Protein AF-A0AAW8FY78-F1 (afdb_monomer_lite)

pLDDT: mean 87.67, std 11.53, range [54.94, 97.0]

Secondary structure (DSSP, 8-state):
-HHHHHHHHHHHHTT----EEES-SS-SSSEEE--S-SSSSS--S----EE-HHHHHHTGGG--GGGTT---EE-------

Structure (mmCIF, N/CA/C/O backbone):
data_AF-A0AAW8FY78-F1
#
_entry.id   AF-A0AAW8FY78-F1
#
loop_
_atom_site.group_PDB
_atom_site.id
_atom_site.type_symbol
_atom_site.label_atom_id
_atom_site.label_alt_id
_atom_site.label_comp_id
_atom_site.label_asym_id
_atom_site.label_entity_id
_atom_site.label_seq_id
_atom_site.pdbx_PDB_ins_code
_atom_site.Cartn_x
_atom_site.Cartn_y
_atom_site.Cartn_z
_atom_site.occupancy
_atom_site.B_iso_or_equiv
_atom_site.auth_seq_id
_atom_site.auth_comp_id
_atom_site.auth_asym_id
_atom_site.auth_atom_id
_atom_site.pdbx_PDB_model_num
ATOM 1 N N . MET A 1 1 ? -21.505 9.645 -40.384 1.00 54.94 1 MET A N 1
ATOM 2 C CA . MET A 1 1 ? -20.438 10.325 -39.614 1.00 54.94 1 MET A CA 1
ATOM 3 C C . MET A 1 1 ? -20.679 10.289 -38.102 1.00 54.94 1 MET A C 1
ATOM 5 O O . MET A 1 1 ? -19.819 9.791 -37.404 1.00 54.94 1 MET A O 1
ATOM 9 N N . LYS A 1 2 ? -21.837 10.697 -37.551 1.00 57.25 2 LYS A N 1
ATOM 10 C CA . LYS A 1 2 ? -22.072 10.628 -36.082 1.00 57.25 2 LYS A CA 1
ATOM 11 C C . LYS A 1 2 ? -21.973 9.209 -35.481 1.00 57.25 2 LYS A C 1
ATOM 13 O O . LYS A 1 2 ? -21.411 9.034 -34.409 1.00 57.25 2 LYS A O 1
ATOM 18 N N . LYS A 1 3 ? -22.469 8.189 -36.196 1.00 62.12 3 LYS A N 1
ATOM 19 C CA . LYS A 1 3 ? -22.466 6.785 -35.737 1.00 62.12 3 LYS A CA 1
ATOM 20 C C . LYS A 1 3 ? -21.070 6.138 -35.745 1.00 62.12 3 LYS A C 1
ATOM 22 O O . LYS A 1 3 ? -20.795 5.312 -34.889 1.00 62.12 3 LYS A O 1
ATOM 27 N N . THR A 1 4 ? -20.183 6.549 -36.657 1.00 70.06 4 THR A N 1
ATOM 28 C CA . THR A 1 4 ? -18.818 5.999 -36.771 1.00 70.06 4 THR A CA 1
ATOM 29 C C . THR A 1 4 ? -17.897 6.487 -35.651 1.00 70.06 4 THR A C 1
ATOM 31 O O . THR A 1 4 ? -17.068 5.720 -35.178 1.00 70.06 4 THR A O 1
ATOM 34 N N . PHE A 1 5 ? -18.082 7.720 -35.164 1.00 75.12 5 PHE A N 1
ATOM 35 C CA . PHE A 1 5 ? -17.367 8.215 -33.979 1.00 75.12 5 PHE A CA 1
ATOM 36 C C . PHE A 1 5 ? -17.770 7.472 -32.699 1.00 75.12 5 PHE A C 1
ATOM 38 O O . PHE A 1 5 ? -16.915 7.187 -31.865 1.00 75.12 5 PHE A O 1
ATOM 45 N N . LEU A 1 6 ? -19.050 7.108 -32.564 1.00 80.62 6 LEU A N 1
ATOM 46 C CA . LEU A 1 6 ? -19.539 6.345 -31.415 1.00 80.62 6 LEU A CA 1
ATOM 47 C C . LEU A 1 6 ? -18.912 4.941 -31.367 1.00 80.62 6 LEU A C 1
ATOM 49 O O . LEU A 1 6 ? -18.428 4.512 -30.323 1.00 80.62 6 LEU A O 1
ATOM 53 N N . SER A 1 7 ? -18.859 4.255 -32.513 1.00 77.00 7 SER A N 1
ATOM 54 C CA . SER A 1 7 ? -18.224 2.937 -32.632 1.00 77.00 7 SER A CA 1
ATOM 55 C C . SER A 1 7 ? -16.728 2.983 -32.309 1.00 77.00 7 SER A C 1
ATOM 57 O O . SER A 1 7 ? -16.234 2.117 -31.593 1.00 77.00 7 SER A O 1
ATOM 59 N N . ALA A 1 8 ? -16.015 4.014 -32.776 1.00 81.12 8 ALA A N 1
ATOM 60 C CA . ALA A 1 8 ? -14.596 4.196 -32.470 1.00 81.12 8 ALA A CA 1
ATOM 61 C C . ALA A 1 8 ? -14.346 4.443 -30.970 1.00 81.12 8 ALA A C 1
ATOM 63 O O . ALA A 1 8 ? -13.403 3.890 -30.407 1.00 81.12 8 ALA A O 1
ATOM 64 N N . GLY A 1 9 ? -15.215 5.215 -30.307 1.00 80.06 9 GLY A N 1
ATOM 65 C CA . GLY A 1 9 ? -15.128 5.465 -28.865 1.00 80.06 9 GLY A CA 1
ATOM 66 C C . GLY A 1 9 ? -15.324 4.205 -28.014 1.00 80.06 9 GLY A C 1
ATOM 67 O O . GLY A 1 9 ? -14.581 3.991 -27.059 1.00 80.06 9 GLY A O 1
ATOM 68 N N . ILE A 1 10 ? -16.266 3.332 -28.392 1.00 81.81 10 ILE A N 1
ATOM 69 C CA . ILE A 1 10 ? -16.501 2.054 -27.697 1.00 81.81 10 ILE A CA 1
ATOM 70 C C . ILE A 1 10 ? -15.287 1.129 -27.844 1.00 81.81 10 ILE A C 1
ATOM 72 O O . ILE A 1 10 ? -14.826 0.564 -26.854 1.00 81.81 10 ILE A O 1
ATOM 76 N N . ILE A 1 11 ? -14.719 1.019 -29.049 1.00 80.50 11 ILE A N 1
ATOM 77 C CA . ILE A 1 11 ? -13.530 0.186 -29.282 1.00 80.50 11 ILE A CA 1
ATOM 78 C C . ILE A 1 11 ? -12.342 0.702 -28.458 1.00 80.50 11 ILE A C 1
ATOM 80 O O . ILE A 1 11 ? -11.686 -0.086 -27.780 1.00 80.50 11 ILE A O 1
ATOM 84 N N . LEU A 1 12 ? -12.104 2.017 -28.430 1.00 77.69 12 LEU A N 1
ATOM 85 C CA . LEU A 1 12 ? -11.006 2.611 -27.660 1.00 77.69 12 LEU A CA 1
ATOM 86 C C . LEU A 1 12 ? -11.141 2.374 -26.143 1.00 77.69 12 LEU A C 1
ATOM 88 O O . LEU A 1 12 ? -10.139 2.151 -25.468 1.00 77.69 12 LEU A O 1
ATOM 92 N N . SER A 1 13 ? -12.367 2.354 -25.611 1.00 75.00 13 SER A N 1
ATOM 93 C CA . SER A 1 13 ? -12.619 2.082 -24.186 1.00 75.00 13 SER A CA 1
ATOM 94 C C . SER A 1 13 ? -12.293 0.647 -23.754 1.00 75.00 13 SER A C 1
ATOM 96 O O . SER A 1 13 ? -12.046 0.407 -22.579 1.00 75.00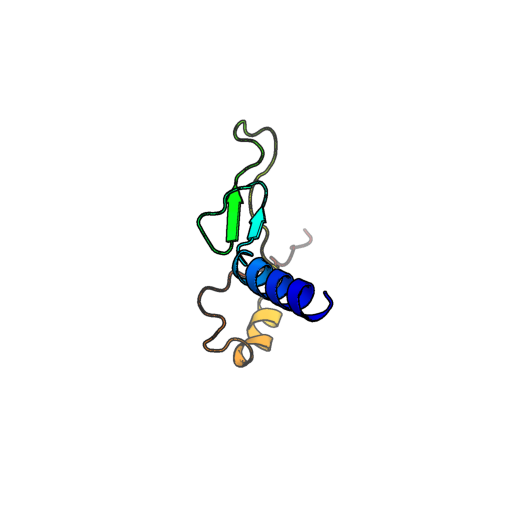 13 SER A O 1
ATOM 98 N N . SER A 1 14 ? -12.233 -0.306 -24.688 1.00 70.94 14 SER A N 1
ATOM 99 C CA . SER A 1 14 ? -11.848 -1.691 -24.381 1.00 70.94 14 SER A CA 1
ATOM 100 C C . SER A 1 14 ? -10.336 -1.880 -24.196 1.00 70.94 14 SER A C 1
ATOM 102 O O . SER A 1 14 ? -9.899 -2.929 -23.734 1.00 70.94 14 SER A O 1
ATOM 104 N N . LEU A 1 15 ? -9.537 -0.860 -24.539 1.00 71.38 15 LEU A N 1
ATOM 105 C CA . LEU A 1 15 ? -8.072 -0.908 -24.521 1.00 71.38 15 LEU A CA 1
ATOM 106 C C . LEU A 1 15 ? -7.447 -0.277 -23.265 1.00 71.38 15 LEU A C 1
ATOM 108 O O . LEU A 1 15 ? -6.226 -0.299 -23.118 1.00 71.38 15 LEU A O 1
ATOM 112 N N . VAL A 1 16 ? -8.248 0.304 -22.366 1.00 75.75 16 VAL A N 1
ATOM 113 C CA . VAL A 1 16 ? -7.752 0.914 -21.122 1.00 75.75 16 VAL A CA 1
ATOM 114 C C . VAL A 1 16 ? -7.688 -0.121 -20.002 1.00 75.75 16 VAL A C 1
ATOM 116 O O . VAL A 1 16 ? -8.704 -0.659 -19.570 1.00 75.75 16 VAL A O 1
ATOM 119 N N . TYR A 1 17 ? -6.481 -0.367 -19.498 1.00 79.62 17 TYR A N 1
ATOM 120 C CA . TYR A 1 17 ? -6.253 -1.179 -18.306 1.00 79.62 17 TYR A CA 1
ATOM 121 C C . TYR A 1 17 ? -6.537 -0.365 -17.034 1.00 79.62 17 TYR A C 1
ATOM 123 O O . TYR A 1 17 ? -6.199 0.814 -16.962 1.00 79.62 17 TYR A O 1
ATOM 131 N N . SER A 1 18 ? -7.113 -0.992 -16.004 1.00 85.56 18 SER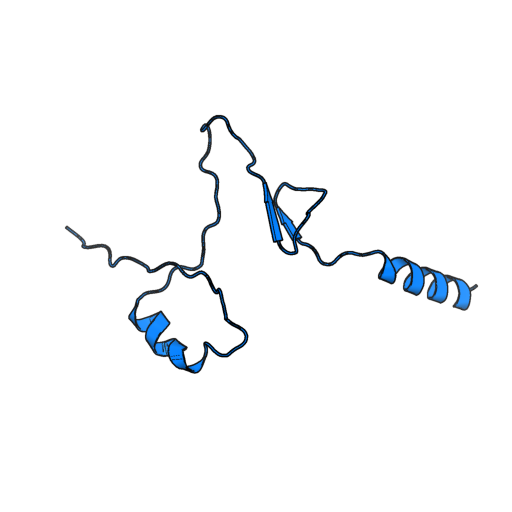 A N 1
ATOM 132 C CA . SER A 1 18 ? -7.412 -0.339 -14.713 1.00 85.56 18 SER A CA 1
ATOM 133 C C . SER A 1 18 ? -6.283 -0.446 -13.674 1.00 85.56 18 SER A C 1
ATOM 135 O O . SER A 1 18 ? -6.486 -0.106 -12.511 1.00 85.56 18 SER A O 1
ATOM 137 N N . GLN A 1 19 ? -5.110 -0.951 -14.065 1.00 93.94 19 GLN A N 1
ATOM 138 C CA . GLN A 1 19 ? -3.947 -1.084 -13.183 1.00 93.94 19 GLN A CA 1
ATOM 139 C C . GLN A 1 19 ? -3.335 0.271 -12.810 1.00 93.94 19 GLN A C 1
ATOM 141 O O . GLN A 1 19 ? -3.249 1.183 -13.632 1.00 93.94 19 GLN A O 1
ATOM 146 N N . ILE A 1 20 ? -2.865 0.377 -11.569 1.00 94.06 20 ILE A N 1
ATOM 147 C CA . ILE A 1 20 ? -2.216 1.564 -11.018 1.00 94.06 20 ILE A CA 1
ATOM 148 C C . ILE A 1 20 ? -0.718 1.286 -10.888 1.00 94.06 20 ILE A C 1
ATOM 150 O O . ILE A 1 20 ? -0.290 0.446 -10.099 1.00 94.06 20 ILE A O 1
ATOM 154 N N . GLY A 1 21 ? 0.083 2.026 -11.650 1.00 94.81 21 GLY A N 1
ATOM 155 C CA . GLY A 1 21 ? 1.535 2.058 -11.506 1.00 94.81 21 GLY A CA 1
ATOM 156 C C . GLY A 1 21 ? 1.992 3.293 -10.742 1.00 94.81 21 GLY A C 1
ATOM 157 O O . GLY A 1 21 ? 1.645 4.409 -11.129 1.00 94.81 21 GLY A O 1
ATOM 158 N N . ILE A 1 22 ? 2.801 3.124 -9.694 1.00 95.31 22 ILE A N 1
ATOM 159 C CA . ILE A 1 22 ? 3.518 4.237 -9.054 1.00 95.31 22 ILE A CA 1
ATOM 160 C C . ILE A 1 22 ? 4.989 4.096 -9.407 1.00 95.31 22 ILE A C 1
ATOM 162 O O . ILE A 1 22 ? 5.636 3.118 -9.029 1.00 95.31 22 ILE A O 1
ATOM 166 N N . ASN A 1 23 ? 5.501 5.081 -10.150 1.00 95.75 23 ASN A N 1
ATOM 167 C CA . ASN A 1 23 ? 6.857 5.049 -10.700 1.00 95.75 23 ASN A CA 1
ATOM 168 C C . ASN A 1 23 ? 7.118 3.788 -11.567 1.00 95.75 23 ASN A C 1
ATOM 170 O O . ASN A 1 23 ? 8.244 3.317 -11.677 1.00 95.75 23 ASN A O 1
ATOM 174 N N . ASN A 1 24 ? 6.060 3.243 -12.181 1.00 95.12 24 ASN A N 1
ATOM 175 C CA . ASN A 1 24 ? 6.101 2.081 -13.065 1.00 95.12 24 ASN A CA 1
ATOM 176 C C . ASN A 1 24 ? 5.133 2.290 -14.241 1.00 95.12 24 ASN A C 1
ATOM 178 O O . ASN A 1 24 ? 3.918 2.346 -14.050 1.00 95.12 24 ASN A O 1
ATOM 182 N N . ASN A 1 25 ? 5.669 2.402 -15.459 1.00 93.62 25 ASN A N 1
ATOM 183 C CA . ASN A 1 25 ? 4.879 2.654 -16.671 1.00 93.62 25 ASN A CA 1
ATOM 184 C C . ASN A 1 25 ? 4.291 1.371 -17.277 1.00 93.62 25 ASN A C 1
ATOM 186 O O . ASN A 1 25 ? 3.418 1.445 -18.139 1.00 93.62 25 ASN A O 1
ATOM 190 N N . THR A 1 26 ? 4.752 0.201 -16.833 1.00 93.56 26 THR A N 1
ATOM 191 C CA . THR A 1 26 ? 4.270 -1.109 -17.287 1.00 93.56 26 THR A CA 1
ATOM 192 C C . THR A 1 26 ? 3.929 -2.006 -16.087 1.00 93.56 26 THR A C 1
ATOM 194 O O . THR A 1 26 ? 4.636 -2.993 -15.850 1.00 93.56 26 THR A O 1
ATOM 197 N N . PRO A 1 27 ? 2.881 -1.676 -15.303 1.00 95.25 27 PRO A N 1
ATOM 198 C CA . PRO A 1 27 ? 2.485 -2.459 -14.132 1.00 95.25 27 PRO A CA 1
ATOM 199 C C . PRO A 1 27 ? 2.169 -3.912 -14.485 1.00 95.25 27 PRO A C 1
ATOM 201 O O . PRO A 1 27 ? 1.485 -4.173 -15.476 1.00 95.25 27 PRO A O 1
ATOM 204 N N . LYS A 1 28 ? 2.631 -4.853 -13.655 1.00 94.75 28 LYS A N 1
ATOM 205 C CA . LYS A 1 28 ? 2.345 -6.296 -13.797 1.00 94.75 28 LYS A CA 1
ATOM 206 C C . LYS A 1 28 ? 1.333 -6.816 -12.775 1.00 94.75 28 LYS A C 1
ATOM 208 O O . LYS A 1 28 ? 1.002 -7.998 -12.777 1.00 94.75 28 LYS A O 1
ATOM 213 N N . ALA A 1 29 ? 0.843 -5.936 -11.910 1.00 94.31 29 ALA A N 1
ATOM 214 C CA . ALA A 1 29 ? -0.203 -6.197 -10.934 1.00 94.31 29 ALA A CA 1
ATOM 215 C C . ALA A 1 29 ? -1.185 -5.017 -10.898 1.00 94.31 29 ALA A C 1
ATOM 217 O O . ALA A 1 29 ? -0.903 -3.945 -11.435 1.00 94.31 29 ALA A O 1
ATOM 218 N N . THR A 1 30 ? -2.331 -5.195 -10.234 1.00 93.62 30 THR A N 1
ATOM 219 C CA . THR A 1 30 ? -3.349 -4.138 -10.087 1.00 93.62 30 THR A CA 1
ATOM 220 C C . THR A 1 30 ? -2.798 -2.879 -9.413 1.00 93.62 30 THR A C 1
ATOM 222 O O . THR A 1 30 ? -3.184 -1.776 -9.788 1.00 93.62 30 THR A O 1
ATOM 225 N N . LEU A 1 31 ? -1.886 -3.035 -8.449 1.00 94.56 31 LEU A N 1
ATOM 226 C CA . LEU A 1 31 ? -1.060 -1.964 -7.897 1.00 94.56 31 LEU A CA 1
ATOM 227 C C . LEU A 1 31 ? 0.398 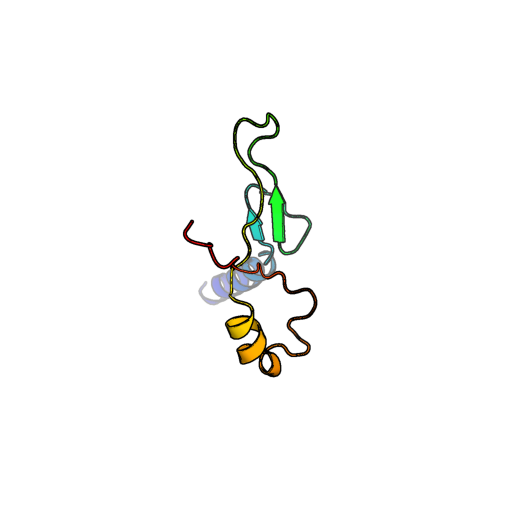-2.421 -7.949 1.00 94.56 31 LEU A C 1
ATOM 229 O O . LEU A 1 31 ? 0.752 -3.407 -7.306 1.00 94.56 31 LEU A O 1
ATOM 233 N N . ASP A 1 32 ? 1.227 -1.709 -8.704 1.00 96.19 32 ASP A N 1
ATOM 234 C CA . ASP A 1 32 ? 2.646 -2.017 -8.878 1.00 96.19 32 ASP A CA 1
ATOM 235 C C . ASP A 1 32 ? 3.477 -0.761 -8.584 1.00 96.19 32 ASP A C 1
ATOM 237 O O . ASP A 1 32 ? 3.344 0.269 -9.253 1.00 96.19 32 ASP A O 1
ATOM 241 N N . VAL A 1 33 ? 4.293 -0.827 -7.531 1.00 95.50 33 VAL A N 1
ATOM 242 C CA . VAL A 1 33 ? 5.105 0.292 -7.043 1.00 95.50 33 VAL A CA 1
ATOM 243 C C . VAL A 1 33 ? 6.570 -0.073 -7.204 1.00 95.50 33 VAL A C 1
ATOM 245 O O . VAL A 1 33 ? 7.040 -1.042 -6.612 1.00 95.50 33 VAL A O 1
ATOM 248 N N . THR A 1 34 ? 7.304 0.719 -7.981 1.00 95.94 34 THR A N 1
ATOM 249 C CA . THR A 1 34 ? 8.750 0.546 -8.165 1.00 95.94 34 THR A CA 1
ATOM 250 C C . THR A 1 34 ? 9.507 1.662 -7.452 1.00 95.94 34 THR A C 1
ATOM 252 O O . THR A 1 34 ? 9.121 2.828 -7.525 1.00 95.94 34 THR A O 1
ATOM 255 N N . THR A 1 35 ? 10.598 1.320 -6.766 1.00 95.88 35 THR A N 1
ATOM 256 C CA . THR A 1 35 ? 11.453 2.288 -6.059 1.00 95.88 35 THR A CA 1
ATOM 257 C C . THR A 1 35 ? 12.004 3.344 -7.008 1.00 95.88 35 THR A C 1
ATOM 259 O O . THR A 1 35 ? 12.412 3.017 -8.126 1.00 95.88 35 THR A O 1
ATOM 262 N N . LYS A 1 36 ? 12.052 4.606 -6.572 1.00 93.44 36 LYS A N 1
ATOM 263 C CA . LYS A 1 36 ? 12.618 5.688 -7.388 1.00 93.44 36 LYS A CA 1
ATOM 264 C C . LYS A 1 36 ? 14.138 5.704 -7.346 1.00 93.44 36 LYS A C 1
ATOM 266 O O . LYS A 1 36 ? 14.762 5.961 -8.374 1.00 93.44 36 LYS A O 1
ATOM 271 N N . THR A 1 37 ? 14.728 5.427 -6.189 1.00 94.88 37 THR A N 1
ATOM 272 C CA . THR A 1 37 ? 16.171 5.230 -6.047 1.00 94.88 37 THR A CA 1
ATOM 273 C C . THR A 1 37 ? 16.476 3.883 -5.394 1.00 94.88 37 THR A C 1
ATOM 275 O O . THR A 1 37 ? 15.668 3.327 -4.655 1.00 94.88 37 THR A O 1
ATOM 278 N N . THR A 1 38 ? 17.650 3.327 -5.697 1.00 93.31 38 THR A N 1
ATOM 279 C CA . THR A 1 38 ? 18.146 2.063 -5.115 1.00 93.31 38 THR A CA 1
ATOM 280 C C . THR A 1 38 ? 19.507 2.233 -4.436 1.00 93.31 38 THR A C 1
ATOM 282 O O . THR A 1 38 ? 20.116 1.261 -4.009 1.00 93.31 38 THR A O 1
ATOM 285 N N . ASP A 1 39 ? 19.994 3.471 -4.348 1.00 94.31 39 ASP A N 1
ATOM 286 C CA . ASP A 1 39 ? 21.288 3.862 -3.778 1.00 94.31 39 ASP A CA 1
ATOM 287 C C . ASP A 1 39 ? 21.204 4.247 -2.290 1.00 94.31 39 ASP A C 1
ATOM 289 O O . ASP A 1 39 ? 22.202 4.632 -1.687 1.00 94.31 39 ASP A O 1
ATOM 293 N N . GLY A 1 40 ? 20.008 4.181 -1.697 1.00 91.12 40 GLY A N 1
ATOM 294 C CA . GLY A 1 40 ? 19.766 4.574 -0.308 1.00 91.12 40 GLY A CA 1
ATOM 295 C C . GLY A 1 40 ? 19.772 6.087 -0.060 1.00 91.12 40 GLY A C 1
ATOM 296 O O . GLY A 1 40 ? 19.684 6.505 1.091 1.00 91.12 40 GLY A O 1
ATO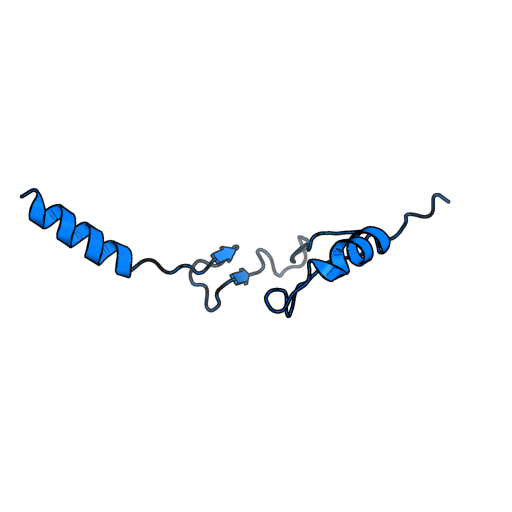M 297 N N . SER A 1 41 ? 19.834 6.923 -1.103 1.00 94.75 41 SER A N 1
ATOM 298 C CA . SER A 1 41 ? 19.833 8.390 -0.963 1.00 94.75 41 SER A CA 1
ATOM 299 C C . SER A 1 41 ? 18.500 8.957 -0.463 1.00 94.75 41 SER A C 1
ATOM 301 O O . SER A 1 41 ? 18.445 10.091 0.020 1.00 94.75 41 SER A O 1
ATOM 303 N N . LYS A 1 42 ? 17.413 8.186 -0.591 1.00 93.50 42 LYS A N 1
ATOM 304 C CA . LYS A 1 42 ? 16.059 8.567 -0.185 1.00 93.50 42 LYS A CA 1
ATOM 305 C C . LYS A 1 42 ? 15.333 7.385 0.459 1.00 93.50 42 LYS A C 1
ATOM 307 O O . LYS A 1 42 ? 15.557 6.244 0.060 1.00 93.50 42 LYS A O 1
ATOM 312 N N . PRO A 1 43 ? 14.456 7.641 1.444 1.00 93.12 43 PRO A N 1
ATOM 313 C CA . PRO A 1 43 ? 13.581 6.609 1.975 1.00 93.12 43 PRO A CA 1
ATOM 314 C C . PRO A 1 43 ? 12.546 6.207 0.916 1.00 93.12 43 PRO A C 1
ATOM 316 O O . PRO A 1 43 ? 11.819 7.051 0.395 1.00 93.12 43 PRO A O 1
ATOM 319 N N . GLU A 1 44 ? 12.463 4.910 0.639 1.00 94.94 44 GLU A N 1
ATOM 320 C CA . GLU A 1 44 ? 11.490 4.301 -0.271 1.00 94.94 44 GLU A CA 1
ATOM 321 C C . GLU A 1 44 ? 10.460 3.485 0.532 1.00 94.94 44 GLU A C 1
ATOM 323 O O . GLU A 1 44 ? 10.742 3.023 1.641 1.00 94.94 44 GLU A O 1
ATOM 328 N N . GLY A 1 45 ? 9.259 3.286 -0.016 1.00 91.31 45 GLY A N 1
ATOM 329 C CA . GLY A 1 45 ? 8.239 2.418 0.583 1.00 91.31 45 GLY A CA 1
ATOM 330 C C . GLY A 1 45 ? 6.806 2.934 0.445 1.00 91.31 45 GLY A C 1
ATOM 331 O O . GLY A 1 45 ? 6.535 3.908 -0.252 1.00 91.31 45 GLY A O 1
ATOM 332 N N . MET A 1 46 ? 5.877 2.268 1.137 1.00 92.81 46 MET A N 1
ATOM 333 C CA . MET A 1 46 ? 4.454 2.618 1.185 1.00 92.81 46 MET A CA 1
ATOM 334 C C . MET A 1 46 ? 4.029 2.891 2.631 1.00 92.81 46 MET A C 1
ATOM 336 O O . MET A 1 46 ? 4.251 2.068 3.518 1.00 92.81 46 MET A O 1
ATOM 340 N N . ILE A 1 47 ? 3.376 4.030 2.873 1.00 93.25 47 ILE A N 1
ATOM 341 C CA . ILE A 1 47 ? 2.822 4.366 4.189 1.00 93.25 47 ILE A CA 1
ATOM 342 C C . ILE A 1 47 ? 1.330 4.029 4.202 1.00 93.25 47 ILE A C 1
ATOM 344 O O . ILE A 1 47 ? 0.530 4.686 3.542 1.00 93.25 47 ILE A O 1
ATOM 348 N N . ALA A 1 48 ? 0.956 3.023 4.990 1.00 94.81 48 ALA A N 1
ATOM 349 C CA . ALA A 1 48 ? -0.443 2.702 5.259 1.00 94.81 48 ALA A CA 1
ATOM 350 C C . ALA A 1 48 ? -1.085 3.717 6.235 1.00 94.81 48 ALA A C 1
ATOM 352 O O . ALA A 1 48 ? -0.369 4.331 7.040 1.00 94.81 48 ALA A O 1
ATOM 353 N N . PRO A 1 49 ? -2.427 3.869 6.237 1.00 95.00 49 PRO A N 1
ATOM 354 C CA . PRO A 1 49 ? -3.138 4.656 7.245 1.00 95.00 49 PRO A CA 1
ATOM 355 C C . PRO A 1 49 ? -2.782 4.218 8.669 1.00 95.00 49 PRO A C 1
ATOM 357 O O . PRO A 1 49 ? -2.656 3.023 8.933 1.00 95.00 49 PRO A O 1
ATOM 360 N N . ARG A 1 50 ? -2.629 5.178 9.591 1.00 94.69 50 ARG A N 1
ATOM 361 C CA . ARG A 1 50 ? -2.239 4.918 10.987 1.00 94.69 50 ARG A CA 1
ATOM 362 C C . ARG A 1 50 ? -3.366 5.264 11.956 1.00 94.69 50 ARG A C 1
ATOM 364 O O . ARG A 1 50 ? -3.709 6.438 12.089 1.00 94.69 50 ARG A O 1
ATOM 371 N N . LEU A 1 51 ? -3.881 4.263 12.662 1.00 94.38 51 LEU A N 1
ATOM 372 C CA . LEU A 1 51 ? -5.005 4.381 13.600 1.00 94.38 51 LEU A CA 1
ATOM 373 C C . LEU A 1 51 ? -4.598 3.941 15.009 1.00 94.38 51 LEU A C 1
ATOM 375 O O . LEU A 1 51 ? -3.679 3.140 15.168 1.00 94.38 51 LEU A O 1
ATOM 379 N N . THR A 1 52 ? -5.256 4.456 16.048 1.00 94.69 52 THR A N 1
ATOM 380 C CA . THR A 1 52 ? -5.098 3.896 17.402 1.00 94.69 52 THR A CA 1
ATOM 381 C C . THR A 1 52 ? -5.776 2.527 17.498 1.00 94.69 52 THR A C 1
ATOM 383 O O . THR A 1 52 ? -6.655 2.203 16.698 1.00 94.69 52 THR A O 1
ATOM 386 N N . GLY A 1 53 ? -5.403 1.729 18.503 1.00 92.19 53 GLY A N 1
ATOM 387 C CA . GLY A 1 53 ? -6.066 0.445 18.761 1.00 92.19 53 GLY A CA 1
ATOM 388 C C . GLY A 1 53 ? -7.577 0.598 18.962 1.00 92.19 53 GLY A C 1
ATOM 389 O O . GLY A 1 53 ? -8.349 -0.158 18.378 1.00 92.19 53 GLY A O 1
ATOM 390 N N . ASP A 1 54 ? -8.002 1.633 19.691 1.00 94.12 54 ASP A N 1
ATOM 391 C CA . ASP A 1 54 ? -9.422 1.908 19.936 1.00 94.12 54 ASP A CA 1
ATOM 392 C C . ASP A 1 54 ? -10.184 2.240 18.649 1.00 94.12 54 ASP A C 1
ATOM 394 O O . ASP A 1 54 ? -11.295 1.758 18.466 1.00 94.12 54 ASP A O 1
ATOM 398 N N . GLN A 1 55 ? -9.577 2.996 17.725 1.00 94.88 55 GLN A N 1
ATOM 399 C CA . GLN A 1 55 ? -10.184 3.314 16.425 1.00 94.88 55 GLN A CA 1
ATOM 400 C C . GLN A 1 55 ? -10.345 2.075 15.538 1.00 94.88 55 GLN A C 1
ATOM 402 O O . GLN A 1 55 ? -11.322 1.956 14.800 1.00 94.88 55 GLN A O 1
ATOM 407 N N . ILE A 1 56 ? -9.387 1.147 15.599 1.00 94.06 56 ILE A N 1
ATOM 408 C CA . ILE A 1 56 ? -9.471 -0.120 14.865 1.00 94.06 56 ILE A CA 1
ATOM 409 C C . ILE A 1 56 ? -10.583 -0.976 15.468 1.00 94.06 56 ILE A C 1
ATOM 411 O O . ILE A 1 56 ? -11.448 -1.447 14.736 1.00 94.06 56 ILE A O 1
ATOM 415 N N . LYS A 1 57 ? -10.606 -1.100 16.800 1.00 94.12 57 LYS A N 1
ATOM 416 C CA . LYS A 1 57 ? -11.620 -1.865 17.528 1.00 94.12 57 LYS A CA 1
ATOM 417 C C . LYS A 1 57 ? -13.027 -1.301 17.332 1.00 94.12 57 LYS A C 1
ATOM 419 O O . LYS A 1 57 ? -13.967 -2.065 17.162 1.00 94.12 57 LYS A O 1
ATOM 424 N N . SER A 1 58 ? -13.195 0.022 17.313 1.00 97.00 58 SER A N 1
ATOM 425 C CA . SER A 1 58 ? -14.505 0.633 17.056 1.00 97.00 58 SER A CA 1
ATOM 426 C C . SER A 1 58 ? -15.025 0.353 15.646 1.00 97.00 58 SER A C 1
ATOM 428 O O . SER A 1 58 ? -16.227 0.414 15.417 1.00 97.00 58 SER A O 1
ATOM 430 N N . ALA A 1 59 ? -14.128 0.059 14.701 1.00 95.12 59 ALA A N 1
ATOM 431 C CA . ALA A 1 59 ? -14.463 -0.249 13.318 1.00 95.12 59 ALA A CA 1
ATOM 432 C C . ALA A 1 59 ? -14.571 -1.760 13.038 1.00 95.12 59 ALA A C 1
ATOM 434 O O . ALA A 1 59 ? -14.706 -2.130 11.877 1.00 95.12 59 ALA A O 1
ATOM 435 N N . ASP A 1 60 ? -14.517 -2.626 14.059 1.00 93.94 60 ASP A N 1
ATOM 436 C CA . ASP A 1 60 ? -14.464 -4.088 13.895 1.00 93.94 60 ASP A CA 1
ATOM 437 C C . ASP A 1 60 ? -15.616 -4.626 13.032 1.00 93.94 60 ASP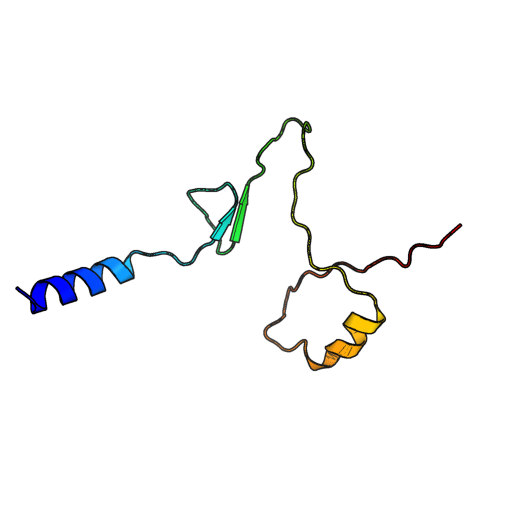 A C 1
ATOM 439 O O . ASP A 1 60 ? -15.389 -5.298 12.029 1.00 93.94 60 ASP A O 1
ATOM 443 N N . ALA A 1 61 ? -16.848 -4.193 13.320 1.00 96.50 61 ALA A N 1
ATOM 444 C CA . ALA A 1 61 ? -18.034 -4.566 12.546 1.00 96.50 61 ALA A CA 1
ATOM 445 C C . ALA A 1 61 ? -18.026 -4.050 11.089 1.00 96.50 61 ALA A C 1
ATOM 447 O O . ALA A 1 61 ? -18.791 -4.539 10.261 1.00 96.50 61 ALA A O 1
ATOM 448 N N . SER A 1 62 ? -17.174 -3.073 10.764 1.00 94.94 62 SER A N 1
ATOM 449 C CA . SER A 1 62 ? -17.015 -2.521 9.412 1.00 94.94 62 SER A CA 1
ATOM 450 C C . SER A 1 62 ? -15.974 -3.273 8.574 1.00 94.94 62 SER A C 1
ATOM 452 O O . SER A 1 62 ? -15.870 -3.020 7.373 1.00 94.94 62 SER A O 1
ATOM 454 N N . TYR A 1 63 ? -15.180 -4.167 9.173 1.00 93.25 63 TYR A N 1
ATOM 455 C CA . TYR A 1 63 ? -14.254 -5.035 8.445 1.00 93.25 63 TYR A CA 1
ATOM 456 C C . TYR A 1 63 ? -14.951 -6.352 8.089 1.00 93.25 63 TYR A C 1
ATOM 458 O O . TYR A 1 63 ? -14.936 -7.320 8.844 1.00 93.25 63 TYR A O 1
ATOM 466 N N . GLY A 1 64 ? -15.575 -6.374 6.913 1.00 93.75 64 GLY A N 1
ATOM 467 C CA . GLY A 1 64 ? -16.260 -7.539 6.370 1.00 93.75 64 GLY A CA 1
ATOM 468 C C . GLY A 1 64 ? -15.370 -8.418 5.488 1.00 93.75 64 GLY A C 1
ATOM 469 O O . GLY A 1 64 ? -14.140 -8.319 5.461 1.00 93.75 64 GLY A O 1
ATOM 470 N N . THR A 1 65 ? -16.016 -9.284 4.706 1.00 96.56 65 THR A N 1
ATOM 471 C CA . THR A 1 65 ? -15.358 -10.248 3.806 1.00 96.56 65 THR A CA 1
ATOM 472 C C . THR A 1 65 ? -14.496 -9.604 2.727 1.00 96.56 65 THR A C 1
ATOM 474 O O . THR A 1 65 ? -13.545 -10.235 2.263 1.00 96.56 65 THR A O 1
ATOM 477 N N . ASP A 1 66 ? -14.801 -8.363 2.359 1.00 96.69 66 ASP A N 1
ATOM 478 C CA . ASP A 1 66 ? -14.156 -7.656 1.251 1.00 96.69 66 ASP A CA 1
ATOM 479 C C . ASP A 1 66 ? -12.863 -6.948 1.679 1.00 96.69 66 ASP A C 1
ATOM 481 O O . ASP A 1 66 ? -12.070 -6.533 0.840 1.00 96.69 66 ASP A O 1
ATOM 485 N N . GLN A 1 67 ? -12.607 -6.816 2.987 1.00 94.88 67 GLN A N 1
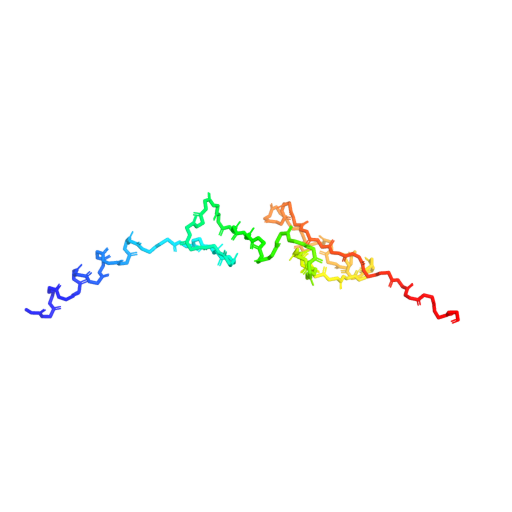ATOM 486 C CA . GLN A 1 67 ? -11.395 -6.183 3.525 1.00 94.88 67 GLN A CA 1
ATOM 487 C C . GLN A 1 67 ? -10.293 -7.197 3.883 1.00 94.88 67 GLN A C 1
ATOM 489 O O . GLN A 1 67 ? -9.363 -6.873 4.628 1.00 94.88 67 GLN A O 1
ATOM 494 N N . LYS A 1 68 ? -10.359 -8.421 3.342 1.00 93.88 68 LYS A N 1
ATOM 495 C CA . LYS A 1 68 ? -9.300 -9.431 3.494 1.00 93.88 68 LYS A CA 1
ATOM 496 C C . LYS A 1 68 ? -7.964 -8.900 2.964 1.00 93.88 68 LYS A C 1
ATOM 498 O O . LYS A 1 68 ? -7.896 -8.338 1.877 1.00 93.88 68 LYS A O 1
ATOM 503 N N . GLY A 1 69 ? -6.895 -9.090 3.740 1.00 91.69 69 GLY A N 1
ATOM 504 C CA . GLY A 1 69 ? -5.549 -8.627 3.378 1.00 91.69 69 GLY A CA 1
ATOM 505 C C . GLY A 1 69 ? -5.317 -7.119 3.546 1.00 91.69 69 GLY A C 1
ATOM 506 O O . GLY A 1 69 ? -4.315 -6.602 3.057 1.00 91.69 69 GLY A O 1
ATOM 507 N N . LYS A 1 70 ? -6.213 -6.395 4.232 1.00 93.50 70 LYS A N 1
ATOM 508 C CA . LYS A 1 70 ? -6.029 -4.967 4.520 1.00 93.50 70 LYS A CA 1
ATOM 509 C C . LYS A 1 70 ? -4.761 -4.716 5.349 1.00 93.50 70 LYS A C 1
ATOM 511 O O . LYS A 1 70 ? -4.523 -5.364 6.365 1.00 93.50 70 LYS A O 1
ATOM 516 N N . LEU A 1 71 ? -4.002 -3.697 4.948 1.00 94.75 71 LEU A N 1
ATOM 517 C CA . LEU A 1 71 ? -2.838 -3.190 5.671 1.00 94.75 71 LEU A CA 1
ATOM 518 C C . LEU A 1 71 ? -3.197 -1.880 6.378 1.00 94.75 71 LEU A C 1
ATOM 520 O O . LEU A 1 71 ? -3.586 -0.903 5.737 1.00 94.75 71 LEU A O 1
ATOM 524 N N . ILE A 1 72 ? -3.050 -1.857 7.699 1.00 94.38 72 ILE A N 1
ATOM 525 C CA . ILE A 1 72 ? -3.204 -0.662 8.534 1.00 94.38 72 ILE A CA 1
ATOM 526 C C . ILE A 1 72 ? -2.052 -0.601 9.532 1.00 94.38 72 ILE A C 1
ATOM 528 O O . ILE A 1 72 ? -1.641 -1.613 10.093 1.00 94.38 72 ILE A O 1
ATOM 532 N N . GLY A 1 73 ? -1.516 0.595 9.745 1.00 94.25 73 GLY A N 1
ATOM 533 C CA . GLY A 1 73 ? -0.529 0.848 10.784 1.00 94.25 73 GLY A CA 1
ATOM 534 C C . GLY A 1 73 ? -1.201 1.174 12.116 1.00 94.25 73 GLY A C 1
ATOM 535 O O . GLY A 1 73 ? -2.239 1.836 12.157 1.00 94.25 73 GLY A O 1
ATOM 536 N N . ILE A 1 74 ? -0.570 0.778 13.219 1.00 93.06 74 ILE A N 1
ATOM 537 C CA . ILE A 1 74 ? -0.972 1.216 14.559 1.00 93.06 74 ILE A CA 1
ATOM 538 C C . ILE A 1 74 ? -0.215 2.501 14.904 1.00 93.06 74 ILE A C 1
ATOM 540 O O . ILE A 1 74 ? 1.008 2.580 14.781 1.00 93.06 74 ILE A O 1
ATOM 544 N N . LYS A 1 75 ? -0.940 3.529 15.348 1.00 91.94 75 LYS A N 1
ATOM 545 C CA . LYS A 1 75 ? -0.350 4.736 15.921 1.00 91.94 75 LYS A CA 1
ATOM 546 C C . LYS A 1 75 ? 0.123 4.405 17.335 1.00 91.94 75 LYS A C 1
ATOM 548 O O . LYS A 1 75 ? -0.691 4.194 18.232 1.00 91.94 75 LYS A O 1
ATOM 553 N N . LEU A 1 76 ? 1.440 4.372 17.528 1.00 82.50 76 LEU A N 1
ATOM 554 C CA . LEU A 1 76 ? 2.020 4.300 18.865 1.00 82.50 76 LEU A CA 1
ATOM 555 C C . LEU A 1 76 ? 1.610 5.552 19.645 1.00 82.50 76 LEU A C 1
ATOM 557 O O . LEU A 1 76 ? 1.714 6.675 19.142 1.00 82.50 76 LEU A O 1
ATOM 561 N N . LYS A 1 77 ? 1.126 5.353 20.873 1.00 71.75 77 LYS A N 1
ATOM 562 C CA . LYS A 1 77 ? 0.910 6.451 21.810 1.00 71.75 77 LYS A CA 1
ATOM 563 C C . LYS A 1 77 ? 2.290 7.010 22.138 1.00 71.75 77 LYS A C 1
ATOM 565 O O . LYS A 1 77 ? 3.076 6.337 22.796 1.00 71.75 77 LYS A O 1
ATOM 570 N N . GLN A 1 78 ? 2.598 8.198 21.623 1.00 63.16 78 GLN A N 1
ATOM 571 C CA . GLN A 1 78 ? 3.829 8.899 21.974 1.00 63.16 78 GLN A CA 1
ATOM 572 C C . GLN A 1 78 ? 3.794 9.117 23.488 1.00 63.16 78 GLN A C 1
ATOM 574 O O . GLN A 1 78 ? 2.942 9.850 23.995 1.00 63.16 78 GLN A O 1
ATOM 579 N N . ALA A 1 79 ? 4.660 8.420 24.219 1.00 55.09 79 ALA A N 1
ATOM 580 C CA . ALA A 1 79 ? 4.903 8.744 25.609 1.00 55.09 79 ALA A CA 1
ATOM 581 C C . ALA A 1 79 ? 5.658 10.072 25.597 1.00 55.09 79 ALA A C 1
ATOM 583 O O . ALA A 1 79 ? 6.822 10.109 25.207 1.00 55.09 79 ALA A O 1
ATOM 584 N N . HIS A 1 80 ? 4.980 11.160 25.962 1.00 58.69 80 HIS A N 1
ATOM 585 C CA . HIS A 1 80 ? 5.666 12.378 26.372 1.00 58.69 80 HIS A CA 1
ATOM 586 C C . HIS A 1 80 ? 6.512 12.003 27.597 1.00 58.69 80 HIS A C 1
ATOM 588 O O . HIS A 1 80 ? 5.975 11.844 28.693 1.00 58.69 80 HIS A O 1
ATOM 594 N N . ARG A 1 81 ? 7.800 11.744 27.371 1.00 57.66 81 ARG A N 1
ATOM 595 C CA . ARG A 1 81 ? 8.830 11.842 28.399 1.00 57.66 81 ARG A CA 1
ATOM 596 C C . ARG A 1 81 ? 9.449 13.223 28.300 1.00 57.66 81 ARG A C 1
ATOM 598 O O . ARG A 1 81 ? 9.623 13.680 27.149 1.00 57.66 81 ARG A O 1
#

Foldseek 3Di:
DVVVVVVVVVVVVVPDDCADEDVDPDDPDSYHYDFPDDPPPDDDDDDAAEEAPVVCVVCVVVCDPVCPPPDYHYDDDPPPD

Radius of gyration: 21.17 Å; chains: 1; bounding box: 44×23×68 Å

Sequence (81 aa):
MKKTFLSAGIILSSLVYSQIGINNNTPKATLDVTTKTTDGSKPEGMIAPRLTGDQIKSADASYGTDQKGKLIGIKLKQAHR